Protein AF-A0AAW2D1G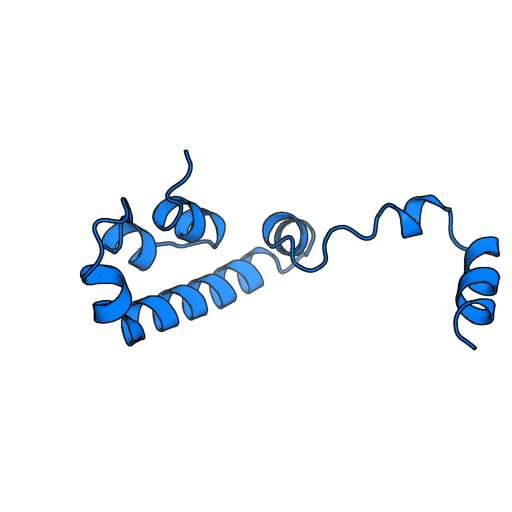9-F1 (afdb_monomer)

Secondary structure (DSSP, 8-state):
--HHHHHHHTTTS-THHHH----TT-HHHHHHTSTTHHHHHHHHHHHHHHHHHHTHHHHHSS-----HHHHHT-SSHHHHHHHH----

Sequence (88 aa):
MLAKYLAKARENTLPTAATCIDNPFDLEEATRSSPYHMAIDQKLTGGLIDILRSNKELFQGKAKGFDMEKALLAKSIHGFEKAVSIVS

Mean predicted aligned error: 14.02 Å

Foldseek 3Di:
DVVVVVVVVPVVDPPVVVVPPDPPPPLCVVLPPDPCSLVVFQVVLVVVLVVCVVPVVVVVPDPQQAQSVQLNVDRGPVSNCVRGDSDD

Organism: NCBI:txid425828

InterPro domains:
  IPR050960 AB hydrolase superfamily, subfamily 4 [PTHR10794] (1-88)

Solvent-accessible surface area (backbone atoms only — not comparable to full-atom values): 5298 Å² total; per-residue (Å²): 140,53,70,67,59,56,55,62,48,54,82,79,40,63,73,64,61,75,71,61,62,62,64,93,79,40,65,64,65,68,32,73,77,45,101,53,23,69,62,51,34,40,54,51,28,50,53,53,36,50,55,50,64,77,42,41,70,81,63,68,77,50,98,58,78,55,40,64,71,56,27,68,66,38,77,30,47,70,49,25,47,65,22,62,42,72,73,132

Structure (mmCIF, N/CA/C/O backbone):
data_AF-A0AAW2D1G9-F1
#
_entry.id   AF-A0AAW2D1G9-F1
#
loop_
_atom_site.group_PDB
_atom_site.id
_atom_site.type_symbol
_atom_site.label_atom_id
_atom_site.label_alt_id
_atom_site.label_comp_id
_atom_site.label_asym_id
_atom_site.label_entity_id
_atom_site.label_seq_id
_atom_site.pdbx_PDB_ins_code
_atom_site.Cartn_x
_atom_site.Cartn_y
_atom_site.Cartn_z
_atom_site.occupancy
_atom_site.B_iso_or_equiv
_atom_site.auth_seq_id
_atom_site.auth_comp_id
_atom_site.auth_asym_id
_atom_site.auth_atom_id
_atom_site.pdbx_PDB_model_num
ATOM 1 N N . MET A 1 1 ? -11.120 -22.131 -31.587 1.00 56.81 1 MET A N 1
ATOM 2 C CA . MET A 1 1 ? -9.872 -21.933 -32.362 1.00 56.81 1 MET A CA 1
ATOM 3 C C . MET A 1 1 ? -8.818 -21.214 -31.503 1.00 56.81 1 MET A C 1
ATOM 5 O O . MET A 1 1 ? -8.245 -20.228 -31.926 1.00 56.81 1 MET A O 1
ATOM 9 N N . LEU A 1 2 ? -8.566 -21.722 -30.287 1.00 46.69 2 LEU A N 1
ATOM 10 C CA . LEU A 1 2 ? -7.582 -21.186 -29.326 1.00 46.69 2 LEU A CA 1
ATOM 11 C C . LEU A 1 2 ? -6.602 -22.302 -28.922 1.00 46.69 2 LEU A C 1
ATOM 13 O O . LEU A 1 2 ? -5.392 -22.138 -28.988 1.00 46.69 2 LEU A O 1
ATOM 17 N N . ALA A 1 3 ? -7.140 -23.505 -28.682 1.00 54.16 3 ALA A N 1
ATOM 18 C CA . ALA A 1 3 ? -6.368 -24.721 -28.422 1.00 54.16 3 ALA A CA 1
ATOM 19 C C . ALA A 1 3 ? -5.327 -25.052 -29.512 1.00 54.16 3 ALA A C 1
ATOM 21 O O . ALA A 1 3 ? -4.239 -25.511 -29.188 1.00 54.16 3 ALA A O 1
ATOM 22 N N . LYS A 1 4 ? -5.610 -24.766 -30.795 1.00 53.06 4 LYS A N 1
ATOM 23 C CA . LYS A 1 4 ? -4.635 -24.956 -31.890 1.00 53.06 4 LYS A CA 1
ATOM 24 C C . LYS A 1 4 ? -3.443 -23.992 -31.810 1.00 53.06 4 LYS A C 1
ATOM 26 O O . LYS A 1 4 ? -2.334 -24.397 -32.133 1.00 53.06 4 LYS A O 1
ATOM 31 N N . TYR A 1 5 ? -3.660 -22.752 -31.370 1.00 55.59 5 TYR A N 1
ATOM 32 C CA . TYR A 1 5 ? -2.585 -21.769 -31.199 1.00 55.59 5 TYR A CA 1
ATOM 33 C C . TYR A 1 5 ? -1.727 -22.092 -29.973 1.00 55.59 5 TYR A C 1
ATOM 35 O O . TYR A 1 5 ? -0.503 -22.077 -30.061 1.00 55.59 5 TYR A O 1
ATOM 43 N N . LEU A 1 6 ? -2.366 -22.482 -28.866 1.00 55.69 6 LEU A N 1
ATOM 44 C CA . LEU A 1 6 ? -1.668 -22.890 -27.643 1.00 55.69 6 LEU A CA 1
ATOM 45 C C . LEU A 1 6 ? -0.851 -24.174 -27.852 1.00 55.69 6 LEU A C 1
ATOM 47 O O . LEU A 1 6 ? 0.279 -24.268 -27.383 1.00 55.69 6 LEU A O 1
ATOM 51 N N . ALA A 1 7 ? -1.375 -25.135 -28.618 1.00 56.62 7 ALA A N 1
ATOM 52 C CA . ALA A 1 7 ? -0.644 -26.351 -28.968 1.00 56.62 7 ALA A CA 1
ATOM 53 C C . ALA A 1 7 ? 0.579 -26.071 -29.861 1.00 56.62 7 ALA A C 1
ATOM 55 O O . ALA A 1 7 ? 1.622 -26.682 -29.661 1.00 56.62 7 ALA A O 1
ATOM 56 N N . LYS A 1 8 ? 0.481 -25.117 -30.799 1.00 51.47 8 LYS A N 1
ATOM 57 C CA . LYS A 1 8 ? 1.588 -24.726 -31.692 1.00 51.47 8 LYS A CA 1
ATOM 58 C C . LYS A 1 8 ? 2.722 -24.009 -30.9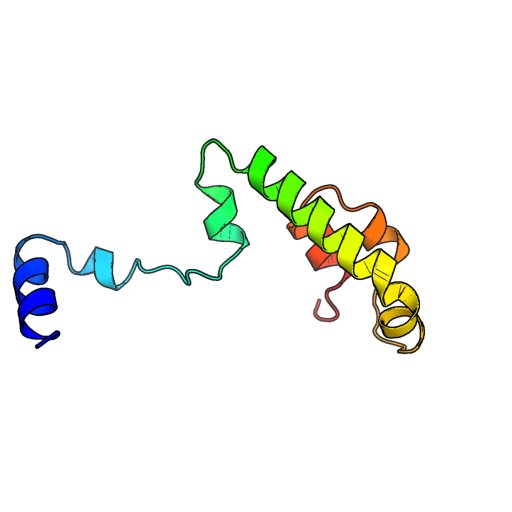45 1.00 51.47 8 LYS A C 1
ATOM 60 O O . LYS A 1 8 ? 3.881 -24.181 -31.296 1.00 51.47 8 LYS A O 1
ATOM 65 N N . ALA A 1 9 ? 2.401 -23.238 -29.903 1.00 52.22 9 ALA A N 1
ATOM 66 C CA . ALA A 1 9 ? 3.398 -22.594 -29.042 1.00 52.22 9 ALA A CA 1
ATOM 67 C C . ALA A 1 9 ? 4.097 -23.583 -28.085 1.00 52.22 9 ALA A C 1
ATOM 69 O O . ALA A 1 9 ? 5.213 -23.332 -27.646 1.00 52.22 9 ALA A O 1
ATOM 70 N N . ARG A 1 10 ? 3.473 -24.732 -27.792 1.00 46.00 10 ARG A N 1
ATOM 71 C CA . ARG A 1 10 ? 4.002 -25.752 -26.871 1.00 46.00 10 ARG A CA 1
ATOM 72 C C . ARG A 1 10 ? 5.241 -26.484 -27.396 1.00 46.00 10 ARG A C 1
ATOM 74 O O . ARG A 1 10 ? 6.007 -27.003 -26.595 1.00 46.00 10 ARG A O 1
ATOM 81 N N . GLU A 1 11 ? 5.441 -26.537 -28.713 1.00 51.56 11 GLU A N 1
ATOM 82 C CA . GLU A 1 11 ? 6.635 -27.160 -29.313 1.00 51.56 11 GLU A CA 1
ATOM 83 C C . GLU A 1 11 ? 7.890 -26.285 -29.165 1.00 51.56 11 GLU A C 1
ATOM 85 O O . GLU A 1 11 ? 8.998 -26.813 -29.134 1.00 51.56 11 GLU A O 1
ATOM 90 N N . ASN A 1 12 ? 7.721 -24.966 -29.005 1.00 54.34 12 ASN A N 1
ATOM 91 C CA . ASN A 1 12 ? 8.827 -24.003 -28.972 1.00 54.34 12 ASN A CA 1
ATOM 92 C C . ASN A 1 12 ? 9.051 -23.367 -27.593 1.00 54.34 12 ASN A C 1
ATOM 94 O O . ASN A 1 12 ? 10.093 -22.755 -27.365 1.00 54.34 12 ASN A O 1
ATOM 98 N N . THR A 1 13 ? 8.097 -23.502 -26.673 1.00 51.06 13 THR A N 1
ATOM 99 C CA . THR A 1 13 ? 8.166 -22.882 -25.351 1.00 51.06 13 THR A CA 1
ATOM 100 C C . THR A 1 13 ? 8.147 -23.969 -24.284 1.00 51.06 13 THR A C 1
ATOM 102 O O . THR A 1 13 ? 7.201 -24.756 -24.214 1.00 51.06 13 THR A O 1
ATOM 105 N N . LEU A 1 14 ? 9.202 -24.014 -23.457 1.00 48.81 14 LEU A N 1
ATOM 106 C CA . LEU A 1 14 ? 9.325 -24.951 -22.338 1.00 48.81 14 LEU A CA 1
ATOM 107 C C . LEU A 1 14 ? 8.010 -24.956 -21.526 1.00 48.81 14 LEU A C 1
ATOM 109 O O . LEU A 1 14 ? 7.508 -23.873 -21.218 1.00 48.81 14 LEU A O 1
ATOM 113 N N . PRO A 1 15 ? 7.475 -26.123 -21.119 1.00 48.22 15 PRO A N 1
ATOM 114 C CA . PRO A 1 15 ? 6.301 -26.233 -20.241 1.00 48.22 15 PRO A CA 1
ATOM 115 C C . PRO A 1 15 ? 6.383 -25.349 -18.987 1.00 48.22 15 PRO A C 1
ATOM 117 O O . PRO A 1 15 ? 5.360 -24.924 -18.459 1.00 48.22 15 PRO A O 1
ATOM 120 N N . THR A 1 16 ? 7.607 -25.010 -18.580 1.00 46.34 16 THR A N 1
ATOM 121 C CA . THR A 1 16 ? 7.946 -24.043 -17.538 1.00 46.34 16 THR A CA 1
ATOM 122 C C . THR A 1 16 ? 7.313 -22.665 -17.755 1.00 46.34 16 THR A C 1
ATOM 124 O O . THR A 1 16 ? 6.836 -22.084 -16.794 1.00 46.34 16 THR A O 1
ATOM 127 N N . ALA A 1 17 ? 7.198 -22.158 -18.987 1.00 49.31 17 ALA A N 1
ATOM 128 C CA . ALA A 1 17 ? 6.595 -20.847 -19.258 1.00 49.31 17 ALA A CA 1
ATOM 129 C C . ALA A 1 17 ? 5.077 -20.802 -19.006 1.00 49.31 17 ALA A C 1
ATOM 131 O O . ALA A 1 17 ? 4.535 -19.735 -18.744 1.00 49.31 17 ALA A O 1
ATOM 132 N N . ALA A 1 18 ? 4.387 -21.947 -19.069 1.00 48.69 18 ALA A N 1
ATOM 133 C CA . ALA A 1 18 ? 2.964 -22.032 -18.734 1.00 48.69 18 ALA A CA 1
ATOM 134 C C . ALA A 1 18 ? 2.731 -22.122 -17.215 1.00 48.69 18 ALA A C 1
ATOM 136 O O . ALA A 1 18 ? 1.683 -21.701 -16.737 1.00 48.69 18 ALA A O 1
ATOM 137 N N . THR A 1 19 ? 3.707 -22.643 -16.464 1.00 49.06 19 THR A N 1
ATOM 138 C CA . THR A 1 19 ? 3.728 -22.610 -14.9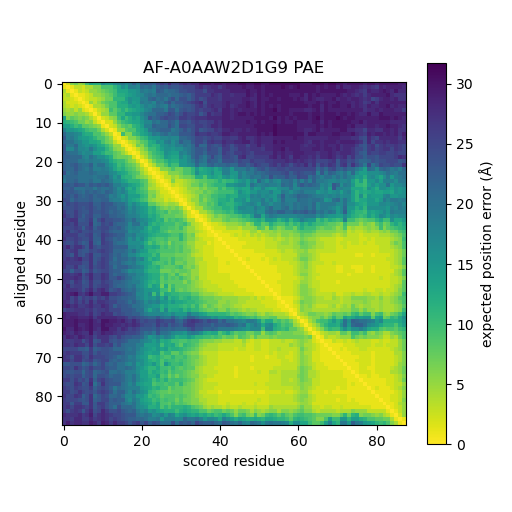90 1.00 49.06 19 THR A CA 1
ATOM 139 C C . THR A 1 19 ? 4.311 -21.316 -14.417 1.00 49.06 19 THR A C 1
ATOM 141 O O . THR A 1 19 ? 4.013 -21.002 -13.275 1.00 49.06 19 THR A O 1
ATOM 144 N N . CYS A 1 20 ? 5.093 -20.559 -15.194 1.00 47.94 20 CYS A N 1
ATOM 145 C CA . CYS A 1 20 ? 5.620 -19.231 -14.845 1.00 47.94 20 CYS A CA 1
ATOM 146 C C . CYS A 1 20 ? 4.721 -18.090 -15.343 1.00 47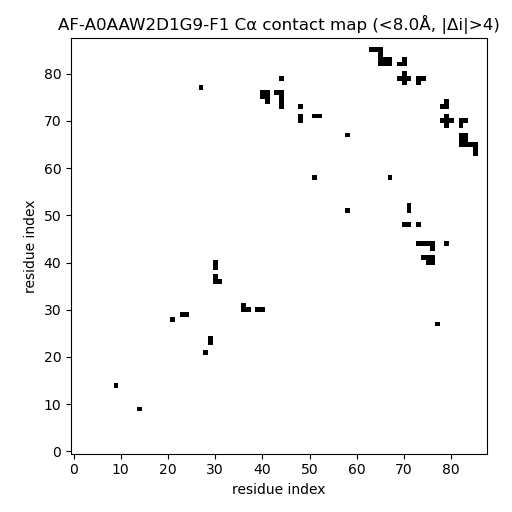.94 20 CYS A C 1
ATOM 148 O O . CYS A 1 20 ? 5.192 -16.971 -15.537 1.00 47.94 20 CYS A O 1
ATOM 150 N N . ILE A 1 21 ? 3.431 -18.350 -15.582 1.00 52.16 21 ILE A N 1
ATOM 151 C CA . ILE A 1 21 ? 2.458 -17.257 -15.552 1.00 52.16 21 ILE A CA 1
ATOM 152 C C . ILE A 1 21 ? 2.235 -16.980 -14.069 1.00 52.16 21 ILE A C 1
ATOM 154 O O . ILE A 1 21 ? 1.256 -17.440 -13.479 1.00 52.16 21 ILE A O 1
ATOM 158 N N . ASP A 1 22 ? 3.206 -16.294 -13.466 1.00 57.34 22 ASP A N 1
ATOM 159 C CA . ASP A 1 22 ? 3.020 -15.667 -12.169 1.00 57.34 22 ASP A CA 1
ATOM 160 C C . ASP A 1 22 ? 1.732 -14.851 -12.235 1.00 57.34 22 ASP A C 1
ATOM 162 O O . ASP A 1 22 ? 1.366 -14.311 -13.288 1.00 57.34 22 ASP A O 1
ATOM 166 N N . ASN A 1 23 ? 0.993 -14.844 -11.128 1.00 56.38 23 ASN A N 1
ATOM 167 C CA . ASN A 1 23 ? -0.263 -14.125 -11.032 1.00 56.38 23 ASN A CA 1
ATOM 168 C C . ASN A 1 23 ? -0.052 -12.700 -11.590 1.00 56.38 23 ASN A C 1
ATOM 170 O O . ASN A 1 23 ? 0.725 -11.939 -11.020 1.00 56.38 23 ASN A O 1
ATOM 174 N N . PRO A 1 24 ? -0.730 -12.306 -12.686 1.00 52.72 24 PRO A N 1
ATOM 175 C CA . PRO A 1 24 ? -0.519 -10.995 -13.300 1.00 52.72 24 PRO A CA 1
ATOM 176 C C . PRO A 1 24 ? -1.006 -9.843 -12.405 1.00 52.72 24 PRO A C 1
ATOM 178 O O . PRO A 1 24 ? -0.834 -8.676 -12.749 1.00 52.72 24 PRO A O 1
ATOM 181 N N . PHE A 1 25 ? -1.632 -10.174 -11.272 1.00 55.38 25 PHE A N 1
ATOM 182 C CA . PHE A 1 25 ? -2.044 -9.264 -10.211 1.00 55.38 25 PHE A CA 1
ATOM 183 C C . PHE A 1 25 ? -1.165 -9.366 -8.956 1.00 55.38 25 PHE A C 1
ATOM 185 O O . PHE A 1 25 ? -1.484 -8.727 -7.955 1.00 55.38 25 PHE A O 1
ATOM 192 N N . ASP A 1 26 ? -0.098 -10.170 -8.973 1.00 64.50 26 ASP A N 1
ATOM 193 C CA . ASP A 1 26 ? 0.890 -10.192 -7.899 1.00 64.50 26 ASP A CA 1
ATOM 194 C C . ASP A 1 26 ? 1.725 -8.919 -7.979 1.00 64.50 26 ASP A C 1
ATOM 196 O O . ASP A 1 26 ? 2.628 -8.764 -8.803 1.00 64.50 26 ASP A O 1
ATOM 200 N N . LEU A 1 27 ? 1.334 -7.956 -7.153 1.00 61.66 27 LEU A N 1
ATOM 201 C CA . LEU A 1 27 ? 1.881 -6.612 -7.166 1.00 61.66 27 LEU A CA 1
ATOM 202 C C . LEU A 1 27 ? 3.331 -6.589 -6.662 1.00 61.66 27 LEU A C 1
ATOM 204 O O . LEU A 1 27 ? 4.094 -5.709 -7.064 1.00 61.66 27 LEU A O 1
ATOM 208 N N . GLU A 1 28 ? 3.723 -7.556 -5.829 1.00 65.62 28 GLU A N 1
ATOM 209 C CA . GLU A 1 28 ? 5.096 -7.701 -5.356 1.00 65.62 28 GLU A CA 1
ATOM 210 C C . GLU A 1 28 ? 5.993 -8.158 -6.510 1.00 65.62 28 GLU A C 1
ATOM 212 O O . GLU A 1 28 ? 6.944 -7.462 -6.866 1.00 65.62 28 GLU A O 1
ATOM 217 N N . GLU A 1 29 ? 5.649 -9.258 -7.180 1.00 64.94 29 GLU A N 1
ATOM 218 C CA . GLU A 1 29 ? 6.484 -9.801 -8.259 1.00 64.94 29 GLU A CA 1
ATOM 219 C C . GLU A 1 29 ? 6.457 -8.925 -9.526 1.00 64.94 29 GLU A C 1
ATOM 221 O O . GLU A 1 29 ? 7.490 -8.724 -10.181 1.00 64.94 29 GLU A O 1
ATOM 226 N N . ALA A 1 30 ? 5.311 -8.300 -9.830 1.00 61.66 30 ALA A N 1
ATOM 227 C CA . ALA A 1 30 ? 5.171 -7.366 -10.949 1.00 61.66 30 ALA A CA 1
ATOM 228 C C . ALA A 1 30 ? 6.005 -6.091 -10.771 1.00 61.66 30 ALA A C 1
ATOM 230 O O . ALA A 1 30 ? 6.407 -5.464 -11.756 1.00 61.66 30 ALA A O 1
ATOM 231 N N . THR A 1 31 ? 6.273 -5.689 -9.526 1.00 63.12 31 THR A N 1
ATOM 232 C CA . THR A 1 31 ? 7.135 -4.541 -9.262 1.00 63.12 31 THR A CA 1
ATOM 233 C C . THR A 1 31 ? 8.594 -4.961 -9.171 1.00 63.12 31 THR A C 1
ATOM 235 O O . THR A 1 31 ? 9.413 -4.325 -9.818 1.00 63.12 31 THR A O 1
ATOM 238 N N . ARG A 1 32 ? 8.944 -6.064 -8.504 1.00 64.69 32 ARG A N 1
ATOM 239 C CA . ARG A 1 32 ? 10.330 -6.455 -8.167 1.00 64.69 32 ARG A CA 1
ATOM 240 C C . ARG A 1 32 ? 11.289 -6.648 -9.350 1.00 64.69 32 ARG A C 1
ATOM 242 O O . ARG A 1 32 ? 12.490 -6.426 -9.205 1.00 64.69 32 ARG A O 1
ATOM 249 N N . SER A 1 33 ? 10.784 -7.072 -10.505 1.00 61.22 33 SER A N 1
ATOM 250 C CA . SER A 1 33 ? 11.597 -7.565 -11.630 1.00 61.22 33 SER A CA 1
ATOM 251 C C . SER A 1 33 ? 11.918 -6.519 -12.709 1.00 61.22 33 SER A C 1
ATOM 253 O O . SER A 1 33 ? 12.736 -6.780 -13.595 1.00 61.22 33 SER A O 1
ATOM 255 N N . SER A 1 34 ? 11.325 -5.319 -12.650 1.00 63.53 34 SER A N 1
ATOM 256 C CA . SER A 1 34 ? 11.515 -4.306 -13.697 1.00 63.53 34 SER A CA 1
ATOM 257 C C . SER A 1 34 ? 12.623 -3.284 -13.366 1.00 63.53 34 SER A C 1
ATOM 259 O O . SER A 1 34 ? 12.751 -2.835 -12.222 1.00 63.53 34 SER A O 1
ATOM 261 N N . PRO A 1 35 ? 13.387 -2.793 -14.365 1.00 65.06 35 PRO A N 1
ATOM 262 C CA . PRO A 1 35 ? 14.329 -1.679 -14.177 1.00 65.06 35 PRO A CA 1
ATOM 263 C C . PRO A 1 35 ? 13.653 -0.398 -13.661 1.00 65.06 35 PRO A C 1
ATOM 265 O O . PRO A 1 35 ? 14.308 0.483 -13.112 1.00 65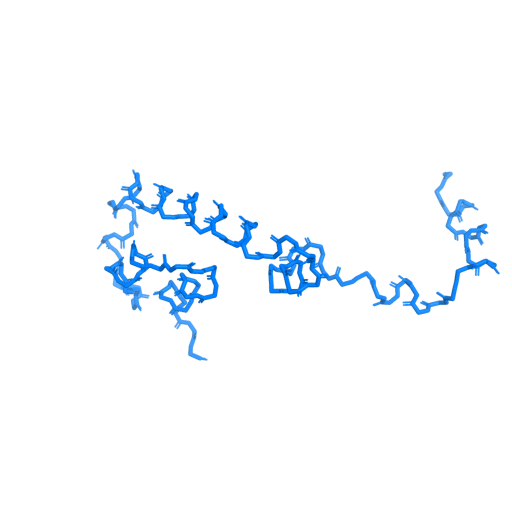.06 35 PRO A O 1
ATOM 268 N N . TYR A 1 36 ? 12.332 -0.307 -13.831 1.00 65.19 36 TYR A N 1
ATOM 269 C CA . TYR A 1 36 ? 11.490 0.819 -13.444 1.00 65.19 36 TYR A CA 1
ATOM 270 C C . TYR A 1 36 ? 10.715 0.572 -12.149 1.00 65.19 36 TYR A C 1
ATOM 272 O O . TYR A 1 36 ? 9.815 1.351 -11.836 1.00 65.19 36 TYR A O 1
ATOM 280 N N . HIS A 1 37 ? 11.051 -0.477 -11.392 1.00 72.19 37 HIS A N 1
ATOM 281 C CA . HIS A 1 37 ? 10.294 -0.892 -10.214 1.00 72.19 37 HIS A CA 1
ATOM 282 C C . HIS A 1 37 ? 10.055 0.252 -9.233 1.00 72.19 37 HIS A C 1
ATOM 284 O O . HIS A 1 37 ? 8.922 0.458 -8.824 1.00 72.19 37 HIS A O 1
ATOM 290 N N . MET A 1 38 ? 11.075 1.066 -8.944 1.00 74.69 38 MET A N 1
ATOM 291 C CA . MET A 1 38 ? 10.940 2.219 -8.048 1.00 74.69 38 MET A CA 1
ATOM 292 C C . MET A 1 38 ? 9.991 3.288 -8.598 1.00 74.69 38 MET A C 1
ATOM 294 O O . MET A 1 38 ? 9.211 3.866 -7.850 1.00 74.69 38 MET A O 1
ATOM 298 N N . ALA A 1 39 ? 10.048 3.566 -9.903 1.00 80.31 39 ALA A N 1
ATOM 299 C CA . ALA A 1 39 ? 9.197 4.577 -10.524 1.00 80.31 39 ALA A CA 1
ATOM 300 C C . ALA A 1 39 ? 7.730 4.118 -10.589 1.00 80.31 39 ALA A C 1
ATOM 302 O O . ALA A 1 39 ? 6.815 4.911 -10.364 1.00 80.31 39 ALA A O 1
ATOM 303 N N . ILE A 1 40 ? 7.507 2.832 -10.873 1.00 82.81 40 ILE A N 1
ATOM 304 C CA . ILE A 1 40 ? 6.181 2.208 -10.885 1.00 82.81 40 ILE A CA 1
ATOM 305 C C . ILE A 1 40 ? 5.618 2.140 -9.461 1.00 82.81 40 ILE A C 1
ATOM 307 O O . ILE A 1 40 ? 4.488 2.573 -9.242 1.00 82.81 40 ILE A O 1
ATOM 311 N N . ASP A 1 41 ? 6.416 1.683 -8.496 1.00 84.88 41 ASP A N 1
ATOM 312 C CA . ASP A 1 41 ? 6.062 1.600 -7.077 1.00 84.88 41 ASP A CA 1
ATOM 313 C C . ASP A 1 41 ? 5.656 2.969 -6.521 1.00 84.88 41 ASP A C 1
ATOM 315 O O . ASP A 1 41 ? 4.567 3.114 -5.968 1.00 84.88 41 ASP A O 1
ATOM 319 N N . GLN A 1 42 ? 6.450 4.014 -6.767 1.00 87.19 42 GLN A N 1
ATOM 320 C CA . GLN A 1 42 ? 6.123 5.374 -6.328 1.00 87.19 42 GLN A CA 1
ATOM 321 C C . GLN A 1 42 ? 4.845 5.912 -6.980 1.00 87.19 42 GLN A C 1
ATOM 323 O O . GLN A 1 42 ? 4.009 6.505 -6.295 1.00 87.19 42 GLN A O 1
ATOM 328 N N . LYS A 1 43 ? 4.659 5.697 -8.290 1.00 89.75 43 LYS A N 1
ATOM 329 C CA . LYS A 1 43 ? 3.464 6.165 -9.010 1.00 89.75 43 LYS A CA 1
ATOM 330 C C . LYS A 1 43 ? 2.194 5.484 -8.498 1.00 89.75 43 LYS A C 1
ATOM 332 O O . LYS A 1 43 ? 1.185 6.154 -8.282 1.00 89.75 43 LYS A O 1
ATOM 337 N N . LEU A 1 44 ? 2.242 4.169 -8.306 1.00 89.56 44 LEU A N 1
ATOM 338 C CA . LEU A 1 44 ? 1.124 3.393 -7.773 1.00 89.56 44 LEU A CA 1
ATOM 339 C C . LEU A 1 44 ? 0.841 3.759 -6.314 1.00 89.56 44 LEU A C 1
ATOM 341 O O . LEU A 1 44 ? -0.316 3.982 -5.967 1.00 89.56 44 LEU A O 1
ATOM 345 N N . THR A 1 45 ? 1.881 3.915 -5.490 1.00 92.06 45 THR A N 1
ATOM 346 C CA . THR A 1 45 ? 1.749 4.369 -4.095 1.00 92.06 45 THR A CA 1
ATOM 347 C C . THR A 1 45 ? 1.056 5.726 -4.020 1.00 92.06 45 THR A C 1
ATOM 349 O O . THR A 1 45 ? 0.124 5.890 -3.238 1.00 92.06 45 THR A O 1
ATOM 352 N N . GLY A 1 46 ? 1.444 6.682 -4.871 1.00 93.69 46 GLY A N 1
ATOM 353 C CA . GLY A 1 46 ? 0.787 7.989 -4.952 1.00 93.69 46 GLY A CA 1
ATOM 354 C C . GLY A 1 46 ? -0.707 7.875 -5.264 1.00 93.69 46 GLY A C 1
ATOM 355 O O . GLY A 1 46 ? -1.529 8.442 -4.549 1.00 93.69 46 GLY A O 1
ATOM 356 N N . GLY A 1 47 ? -1.070 7.060 -6.260 1.00 94.19 47 GLY A N 1
ATOM 357 C CA . GLY A 1 47 ? -2.473 6.812 -6.604 1.00 94.19 47 GLY A CA 1
ATOM 358 C C . GLY A 1 47 ? -3.274 6.164 -5.469 1.00 94.19 47 GLY A C 1
ATOM 359 O O . GLY A 1 47 ? -4.407 6.566 -5.209 1.00 94.19 47 GLY A O 1
ATOM 360 N N . LEU A 1 48 ? -2.688 5.201 -4.753 1.00 92.75 48 LEU A N 1
ATOM 361 C CA . LEU A 1 48 ? -3.318 4.567 -3.589 1.00 92.75 48 LEU A CA 1
ATOM 362 C C . LEU A 1 48 ? -3.539 5.563 -2.441 1.00 92.75 48 LEU A C 1
ATOM 364 O O . LEU A 1 48 ? -4.613 5.572 -1.835 1.00 92.75 48 LEU A O 1
ATOM 368 N N . ILE A 1 49 ? -2.563 6.437 -2.179 1.00 93.81 49 ILE A N 1
ATOM 369 C CA . ILE A 1 49 ? -2.681 7.520 -1.192 1.00 93.81 49 ILE A CA 1
ATOM 370 C C . ILE A 1 49 ? -3.798 8.487 -1.578 1.00 93.81 49 ILE A C 1
ATOM 372 O O . ILE A 1 49 ? -4.591 8.874 -0.718 1.00 93.81 49 ILE A O 1
ATOM 376 N N . ASP A 1 50 ? -3.887 8.870 -2.849 1.00 95.25 50 ASP A N 1
ATOM 377 C CA . ASP A 1 50 ? -4.917 9.792 -3.319 1.00 95.25 50 ASP A CA 1
ATOM 378 C C . ASP A 1 50 ? -6.315 9.177 -3.192 1.00 95.25 50 ASP A C 1
ATOM 380 O O . ASP A 1 50 ? -7.216 9.823 -2.656 1.00 95.25 50 ASP A O 1
ATOM 384 N N . ILE A 1 51 ? -6.486 7.901 -3.560 1.00 93.06 51 ILE A N 1
ATOM 385 C CA . ILE A 1 51 ? -7.741 7.162 -3.345 1.00 93.06 51 ILE A CA 1
ATOM 386 C C . ILE A 1 51 ? -8.106 7.143 -1.857 1.00 93.06 51 ILE A C 1
ATOM 388 O O . ILE A 1 51 ? -9.250 7.442 -1.504 1.00 93.06 51 ILE A O 1
ATOM 392 N N . LEU A 1 52 ? -7.151 6.817 -0.981 1.00 89.88 52 LEU A N 1
ATOM 393 C CA . LEU A 1 52 ? -7.373 6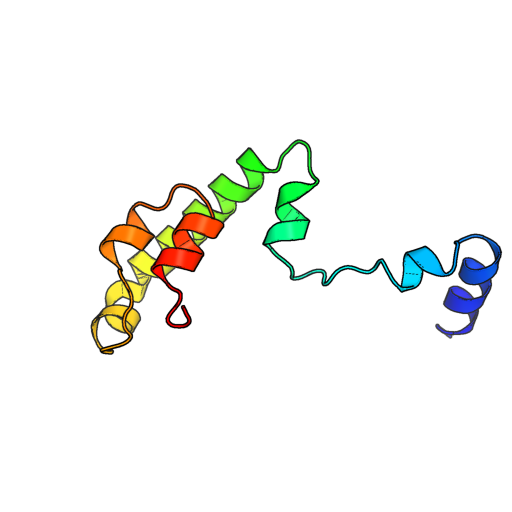.769 0.463 1.00 89.88 52 LEU A CA 1
ATOM 394 C C . LEU A 1 52 ? -7.780 8.142 1.016 1.00 89.88 52 LEU A C 1
ATOM 396 O O . LEU A 1 52 ? -8.724 8.240 1.801 1.00 89.88 52 LEU A O 1
ATOM 400 N N . ARG A 1 53 ? -7.102 9.210 0.581 1.00 91.12 53 ARG A N 1
ATOM 401 C CA . ARG A 1 53 ? -7.378 10.590 0.998 1.00 91.12 53 ARG A CA 1
ATOM 402 C C . ARG A 1 53 ? -8.762 11.047 0.543 1.00 91.12 53 ARG A C 1
ATOM 404 O O . ARG A 1 53 ? -9.495 11.617 1.347 1.00 91.12 53 ARG A O 1
ATOM 411 N N . SER A 1 54 ? -9.135 10.773 -0.706 1.00 93.50 54 SER A N 1
ATOM 412 C CA . SER A 1 54 ? -10.442 11.138 -1.270 1.00 93.50 54 SER A CA 1
ATOM 413 C C . SER A 1 54 ? -11.612 10.391 -0.630 1.00 93.50 54 SER A C 1
ATOM 415 O O . SER A 1 54 ? -12.736 10.875 -0.678 1.00 93.50 54 SER A O 1
ATOM 417 N N . ASN A 1 55 ? -11.362 9.233 -0.016 1.00 89.06 55 ASN A N 1
ATOM 418 C CA . ASN A 1 55 ? -12.395 8.368 0.552 1.00 89.06 55 ASN A CA 1
ATOM 419 C C . ASN A 1 55 ? -12.271 8.218 2.075 1.00 89.06 55 ASN A C 1
ATOM 421 O O . ASN A 1 55 ? -12.731 7.225 2.638 1.00 89.06 55 ASN A O 1
ATOM 425 N N . LYS A 1 56 ? -11.648 9.190 2.753 1.00 84.00 56 LYS A N 1
ATOM 426 C CA . LYS A 1 56 ? -11.271 9.107 4.173 1.00 84.00 56 LYS A CA 1
ATOM 427 C C . LYS A 1 56 ? -12.412 8.634 5.082 1.00 84.00 56 LYS A C 1
ATOM 429 O O . LYS A 1 56 ? -12.198 7.782 5.939 1.00 84.00 56 LYS A O 1
ATOM 434 N N . GLU A 1 57 ? -13.627 9.123 4.854 1.00 84.00 57 GLU A N 1
ATOM 435 C CA . GLU A 1 57 ? -14.818 8.783 5.643 1.00 84.00 57 GLU A CA 1
ATOM 436 C C . GLU A 1 57 ? -15.195 7.292 5.560 1.00 84.00 57 GLU A C 1
ATOM 438 O O . GLU A 1 57 ? -15.582 6.698 6.568 1.00 84.00 57 GLU A O 1
ATOM 443 N N . LEU A 1 58 ? -14.988 6.646 4.401 1.00 82.19 58 LEU A N 1
ATOM 444 C CA . LEU A 1 58 ? -15.228 5.205 4.219 1.00 82.19 58 LEU A CA 1
ATOM 445 C C . LEU A 1 58 ? -14.295 4.350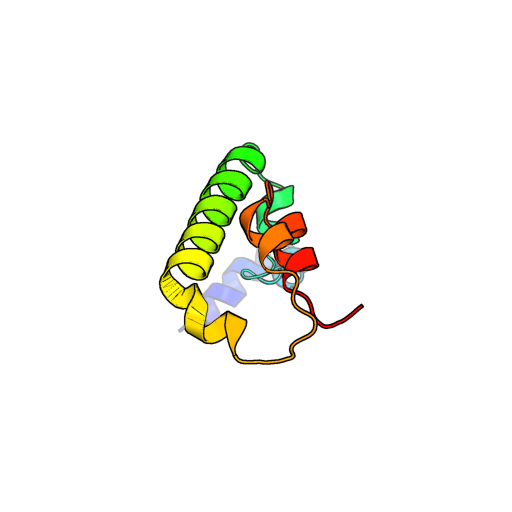 5.086 1.00 82.19 58 LEU A C 1
ATOM 447 O O . LEU A 1 58 ? -14.637 3.223 5.457 1.00 82.19 58 LEU A O 1
ATOM 451 N N . PHE A 1 59 ? -13.118 4.891 5.402 1.00 76.81 59 PHE A N 1
ATOM 452 C CA . PHE A 1 59 ? -12.055 4.200 6.124 1.00 76.81 59 PHE A CA 1
ATOM 453 C C . PHE A 1 59 ? -11.943 4.629 7.597 1.00 76.81 59 PHE A C 1
ATOM 455 O O . PHE A 1 59 ? -11.427 3.858 8.398 1.00 76.81 59 PHE A O 1
ATOM 462 N N . GLN A 1 60 ? -12.456 5.804 7.984 1.00 72.06 60 GLN A N 1
ATOM 463 C CA . GLN A 1 60 ? -12.484 6.279 9.378 1.00 72.06 60 GLN A CA 1
ATOM 464 C C . GLN A 1 60 ? -13.585 5.620 10.223 1.00 72.06 60 GLN A C 1
ATOM 466 O O . GLN A 1 60 ? -13.417 5.456 11.428 1.00 72.06 60 GLN A O 1
ATOM 471 N N . GLY A 1 61 ? -14.710 5.231 9.613 1.00 65.44 61 GLY A N 1
ATOM 472 C CA . GLY A 1 61 ? -15.899 4.766 10.340 1.00 65.44 61 GLY A CA 1
ATOM 473 C C . GLY A 1 61 ? -15.899 3.299 10.792 1.00 65.44 61 GLY A C 1
ATOM 474 O O . GLY A 1 61 ? -16.849 2.871 11.443 1.00 65.44 61 GLY A O 1
ATOM 475 N N . LYS A 1 62 ? -14.885 2.492 10.450 1.00 58.06 62 LYS A N 1
ATOM 476 C CA . LYS A 1 62 ? -14.833 1.065 10.816 1.00 58.06 62 LYS A CA 1
ATOM 477 C C . LYS A 1 62 ? -13.605 0.782 11.672 1.00 58.06 62 LYS A C 1
ATOM 479 O O . LYS A 1 62 ? -12.490 1.039 11.237 1.00 58.06 62 LYS A O 1
ATOM 484 N N . ALA A 1 63 ? -13.818 0.190 12.850 1.00 59.53 63 ALA A N 1
ATOM 485 C CA . ALA A 1 63 ? -12.792 -0.331 13.760 1.00 59.53 63 ALA A CA 1
ATOM 486 C C . ALA A 1 63 ? -12.007 -1.498 13.124 1.00 59.53 63 ALA A C 1
ATOM 488 O O . ALA A 1 63 ? -12.134 -2.650 13.525 1.00 59.53 63 ALA A O 1
ATOM 489 N N . LYS A 1 64 ? -11.260 -1.219 12.054 1.00 64.69 64 LYS A N 1
ATOM 490 C CA . LYS A 1 64 ? -10.677 -2.225 11.160 1.00 64.69 64 LYS A CA 1
ATOM 491 C C . LYS A 1 64 ? -9.205 -2.534 11.441 1.00 64.69 64 LYS A C 1
ATOM 493 O O . LYS A 1 64 ? -8.601 -3.224 10.641 1.00 64.69 64 LYS A O 1
ATOM 498 N N . GLY A 1 65 ? -8.618 -2.059 12.543 1.00 70.44 65 GLY A N 1
ATOM 499 C CA . GLY A 1 65 ? -7.189 -2.296 12.820 1.00 70.44 65 GLY A CA 1
ATOM 500 C C . GLY A 1 65 ? -6.254 -1.646 11.792 1.00 70.44 65 GLY A C 1
ATOM 501 O O . GLY A 1 65 ? -5.100 -2.034 11.671 1.00 70.44 65 GLY A O 1
ATOM 502 N N . PHE A 1 66 ? -6.775 -0.669 11.047 1.00 80.25 66 PHE A N 1
ATOM 503 C CA . PHE A 1 66 ? -6.083 0.043 9.989 1.00 80.25 66 PHE A CA 1
ATOM 504 C C . PHE A 1 66 ? -5.362 1.281 10.536 1.00 80.25 66 PHE A C 1
ATOM 506 O O . PHE A 1 66 ? -5.995 2.102 11.203 1.00 80.25 66 PHE A O 1
ATOM 513 N N . ASP A 1 67 ? -4.084 1.461 10.195 1.00 86.62 67 ASP A N 1
ATOM 514 C CA . ASP A 1 67 ? -3.341 2.687 10.501 1.00 86.62 67 ASP A CA 1
ATOM 515 C C . ASP A 1 67 ? -3.360 3.652 9.305 1.00 86.62 67 ASP A C 1
ATOM 517 O O . ASP A 1 67 ? -2.522 3.610 8.398 1.00 86.62 67 ASP A O 1
ATOM 521 N N . MET A 1 68 ? -4.358 4.537 9.311 1.00 86.06 68 MET A N 1
ATOM 522 C CA . MET A 1 68 ? -4.574 5.511 8.243 1.00 86.06 68 MET A CA 1
ATOM 523 C C . MET A 1 68 ? -3.442 6.526 8.119 1.00 86.06 68 MET A C 1
ATOM 525 O O . MET A 1 68 ? -3.076 6.895 7.002 1.00 86.06 68 MET A O 1
ATOM 529 N N . GLU A 1 69 ? -2.891 6.991 9.238 1.00 89.06 69 GLU A N 1
ATOM 530 C CA . GLU A 1 69 ? -1.814 7.979 9.209 1.00 89.06 69 GLU A CA 1
ATOM 531 C C . GLU A 1 69 ? -0.557 7.368 8.598 1.00 89.06 69 GLU A C 1
ATOM 533 O O . GLU A 1 69 ? 0.064 7.961 7.714 1.00 89.06 69 GLU A O 1
ATOM 538 N N . LYS A 1 70 ? -0.240 6.131 8.979 1.00 90.25 70 LYS A N 1
ATOM 539 C CA . LYS A 1 70 ? 0.893 5.395 8.423 1.00 90.25 70 LYS A CA 1
ATOM 540 C C . LYS A 1 70 ? 0.721 5.072 6.942 1.00 90.25 70 LYS A C 1
ATOM 542 O O . LYS A 1 70 ? 1.694 5.164 6.198 1.00 90.25 70 LYS A O 1
ATOM 547 N N . ALA A 1 71 ? -0.493 4.756 6.493 1.00 90.69 71 ALA A N 1
ATOM 548 C CA . ALA A 1 71 ? -0.769 4.523 5.076 1.00 90.69 71 ALA A CA 1
ATOM 549 C C . ALA A 1 71 ? -0.618 5.795 4.228 1.00 90.69 71 ALA A C 1
ATOM 551 O O . ALA A 1 71 ? -0.058 5.743 3.137 1.00 90.69 71 ALA A O 1
ATOM 552 N N . LEU A 1 72 ? -1.046 6.955 4.735 1.00 92.75 72 LEU A N 1
ATOM 553 C CA . LEU A 1 72 ? -0.879 8.240 4.040 1.00 92.75 72 LEU A CA 1
ATOM 554 C C . LEU A 1 72 ? 0.588 8.687 3.936 1.00 92.75 72 LEU A C 1
ATOM 556 O O . LEU A 1 72 ? 0.918 9.496 3.070 1.00 92.75 72 LEU A O 1
ATOM 560 N N . LEU A 1 73 ? 1.455 8.171 4.810 1.00 94.56 73 LEU A N 1
ATOM 561 C CA . LEU A 1 73 ? 2.898 8.430 4.822 1.00 94.56 73 LEU A CA 1
ATOM 562 C C . LEU A 1 73 ? 3.712 7.367 4.067 1.00 94.56 73 LEU A C 1
ATOM 564 O O . LEU A 1 73 ? 4.946 7.442 4.042 1.00 94.56 73 LEU A O 1
ATOM 568 N N . ALA A 1 74 ? 3.054 6.370 3.471 1.00 93.38 74 ALA A N 1
ATOM 569 C CA . ALA A 1 74 ? 3.728 5.293 2.767 1.00 93.38 74 ALA A CA 1
ATOM 570 C C . ALA A 1 74 ? 4.541 5.819 1.573 1.00 93.38 74 ALA A C 1
ATOM 572 O O . ALA A 1 74 ? 4.113 6.699 0.830 1.00 93.38 74 ALA A O 1
ATOM 573 N N . LYS A 1 75 ? 5.738 5.256 1.387 1.00 91.94 75 LYS A N 1
ATOM 574 C CA . LYS A 1 75 ? 6.638 5.582 0.264 1.00 91.94 75 LYS A CA 1
ATOM 575 C C . LYS A 1 75 ? 6.741 4.468 -0.772 1.00 91.94 75 LYS A C 1
ATOM 577 O O . LYS A 1 75 ? 7.380 4.671 -1.798 1.00 91.94 75 LYS A O 1
ATOM 582 N N . SER A 1 76 ? 6.148 3.321 -0.466 1.00 90.56 76 SER A N 1
ATOM 583 C CA . SER A 1 76 ? 6.092 2.151 -1.327 1.00 90.56 76 SER A CA 1
ATOM 584 C C . SER A 1 76 ? 4.766 1.433 -1.155 1.00 90.56 76 SER A C 1
ATOM 586 O O . SER A 1 76 ? 4.098 1.576 -0.121 1.00 90.56 76 SER A O 1
ATOM 588 N N . ILE A 1 77 ? 4.425 0.611 -2.142 1.00 89.69 77 ILE A N 1
ATOM 589 C CA . ILE A 1 77 ? 3.212 -0.199 -2.147 1.00 89.69 77 ILE A CA 1
ATOM 590 C C . ILE A 1 77 ? 3.223 -1.142 -0.952 1.00 89.69 77 ILE A C 1
ATOM 592 O O . ILE A 1 77 ? 2.246 -1.190 -0.216 1.00 89.69 77 ILE A O 1
ATOM 596 N N . HIS A 1 78 ? 4.342 -1.825 -0.699 1.00 86.81 78 HIS A N 1
ATOM 597 C CA . HIS A 1 78 ? 4.467 -2.733 0.442 1.00 86.81 78 HIS A CA 1
ATOM 598 C C . HIS A 1 78 ? 4.278 -2.007 1.785 1.00 86.81 78 HIS A C 1
ATOM 600 O O . HIS A 1 78 ? 3.633 -2.514 2.703 1.00 86.81 78 HIS A O 1
ATOM 606 N N . GLY A 1 79 ? 4.806 -0.783 1.911 1.00 89.88 79 GLY A N 1
ATOM 607 C CA . GLY A 1 79 ? 4.602 0.040 3.103 1.00 89.88 79 GLY A CA 1
ATOM 608 C C . GLY A 1 79 ? 3.138 0.444 3.292 1.00 89.88 79 GLY A C 1
ATOM 609 O O . GLY A 1 79 ? 2.638 0.420 4.417 1.00 89.88 79 GLY A O 1
ATOM 610 N N . PHE A 1 80 ? 2.453 0.775 2.194 1.00 91.38 80 PHE A N 1
ATOM 611 C CA . PHE A 1 80 ? 1.025 1.079 2.187 1.00 91.38 80 PHE A CA 1
ATOM 612 C C . PHE A 1 80 ? 0.197 -0.156 2.553 1.00 91.38 80 PHE A C 1
ATOM 614 O O . PHE A 1 80 ? -0.612 -0.089 3.474 1.00 91.38 80 PHE A O 1
ATOM 621 N N . GLU A 1 81 ? 0.446 -1.292 1.897 1.00 88.38 81 GLU A N 1
ATOM 622 C CA . GLU A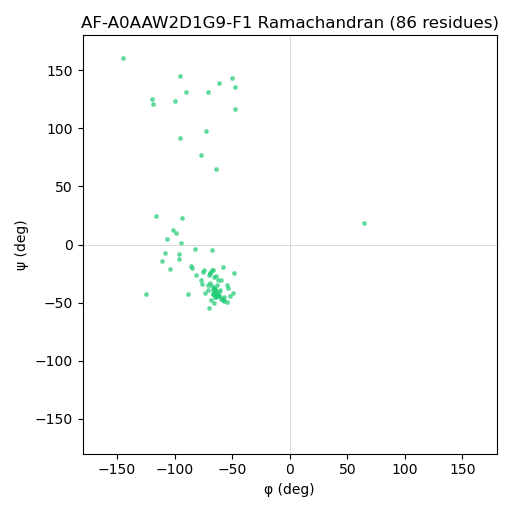 1 81 ? -0.208 -2.580 2.136 1.00 88.38 81 GLU A CA 1
ATOM 623 C C . GLU A 1 81 ? -0.089 -2.998 3.600 1.00 88.38 81 GLU A C 1
ATOM 625 O O . GLU A 1 81 ? -1.090 -3.282 4.247 1.00 88.38 81 GLU A O 1
ATOM 630 N N . LYS A 1 82 ? 1.118 -2.948 4.170 1.00 88.25 82 LYS A N 1
ATOM 631 C CA . LYS A 1 82 ? 1.344 -3.281 5.579 1.00 88.25 82 LYS A CA 1
ATOM 632 C C . LYS A 1 82 ? 0.593 -2.355 6.536 1.00 88.25 82 LYS A C 1
ATOM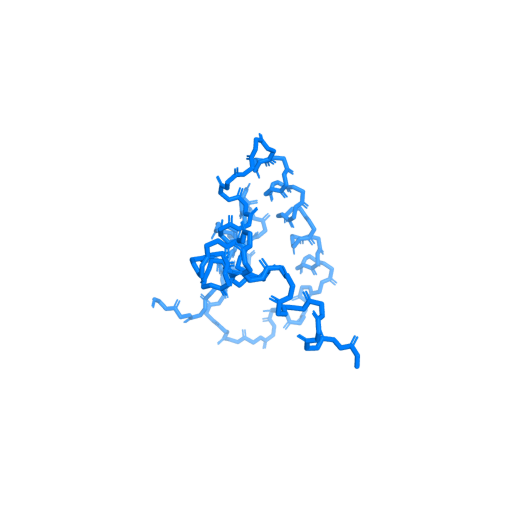 634 O O . LYS A 1 82 ? 0.241 -2.776 7.632 1.00 88.25 82 LYS A O 1
ATOM 639 N N . ALA A 1 83 ? 0.375 -1.098 6.153 1.00 88.81 83 ALA A N 1
ATOM 640 C CA . ALA A 1 83 ? -0.417 -0.165 6.944 1.00 88.81 83 ALA A CA 1
ATOM 641 C C . ALA A 1 83 ? -1.925 -0.445 6.829 1.00 88.81 83 ALA A C 1
ATOM 643 O O . ALA A 1 83 ? -2.621 -0.256 7.824 1.00 88.81 83 ALA A O 1
ATOM 644 N N . VAL A 1 84 ? -2.410 -0.910 5.662 1.00 85.50 84 VAL A N 1
ATOM 645 C CA . VAL A 1 84 ? -3.820 -1.291 5.403 1.00 85.50 84 VAL A CA 1
ATOM 646 C C . VAL A 1 84 ? -4.186 -2.724 5.786 1.00 85.50 84 VAL A C 1
ATOM 648 O O . VAL A 1 84 ? -5.375 -3.020 5.933 1.00 85.50 84 VAL A O 1
ATOM 651 N N . SER A 1 85 ? -3.204 -3.609 5.948 1.00 79.94 85 SER A N 1
ATOM 652 C CA . SER A 1 85 ? -3.443 -5.021 6.226 1.00 79.94 85 SER A CA 1
ATOM 653 C C . SER A 1 85 ? -3.972 -5.223 7.640 1.00 79.94 85 SER A C 1
ATOM 655 O O . SER A 1 85 ? -3.420 -4.733 8.621 1.00 79.94 85 SER A O 1
ATOM 657 N N . ILE A 1 86 ? -5.050 -5.999 7.724 1.00 71.88 86 ILE A N 1
ATOM 658 C CA . ILE A 1 86 ? -5.699 -6.417 8.974 1.00 71.88 86 ILE A CA 1
ATOM 659 C C . ILE A 1 86 ? -5.198 -7.814 9.387 1.00 71.88 86 ILE A C 1
ATOM 661 O O . ILE A 1 86 ? -5.434 -8.267 10.505 1.00 71.88 86 ILE A O 1
ATOM 665 N N . VAL A 1 87 ? -4.506 -8.511 8.483 1.00 59.88 87 VAL A N 1
ATOM 666 C CA . VAL A 1 87 ? -3.947 -9.846 8.707 1.00 59.88 87 VAL A CA 1
ATOM 667 C C . VAL A 1 87 ? -2.459 -9.681 9.024 1.00 59.88 87 VAL A C 1
ATOM 669 O O . VAL A 1 87 ? -1.743 -9.031 8.258 1.00 59.88 87 VAL A O 1
ATOM 672 N N . SER A 1 88 ? -2.041 -10.194 10.190 1.00 51.44 88 SER A N 1
ATOM 673 C CA . SER A 1 88 ? -0.639 -10.222 10.647 1.00 51.44 88 SER A CA 1
ATOM 674 C C . SER A 1 88 ? 0.175 -11.298 9.949 1.00 51.44 88 SER A C 1
ATOM 676 O O . SER A 1 88 ? -0.399 -12.382 9.702 1.00 51.44 88 SER A O 1
#

Radius of gyration: 18.81 Å; Cα contacts (8 Å, |Δi|>4): 49; chains: 1; bounding box: 30×38×46 Å

pLDDT: mean 72.2, std 16.65, range [46.0, 95.25]